Protein AF-W2L8V2-F1 (afdb_monomer)

Secondary structure (DSSP, 8-state):
-TTTTTSS--SS---EETTEEGGGS-HHHHHHS-----SS--PPSS-HHHHH-TT--S-HHHHHHHHT-

Solvent-accessible surface area (backbone atoms only — not comparable to full-atom values): 4858 Å² total; per-residue (Å²): 103,55,72,85,63,54,74,55,85,76,94,66,89,86,58,67,59,95,87,38,55,57,84,80,48,56,68,70,60,55,49,72,76,55,85,85,83,66,94,74,82,83,82,69,94,70,59,69,63,51,72,75,44,73,81,67,83,69,57,70,67,62,53,53,57,61,76,72,108

Nearest PDB structures (foldseek):
  8wi4-assembly1_A  TM=9.515E-01  e=1.754E-04  Homo sapiens
  8wi3-assembly1_A  TM=9.169E-01  e=1.637E-04  Homo sapiens
  6p7f-assembly1_A  TM=8.722E-01  e=3.750E-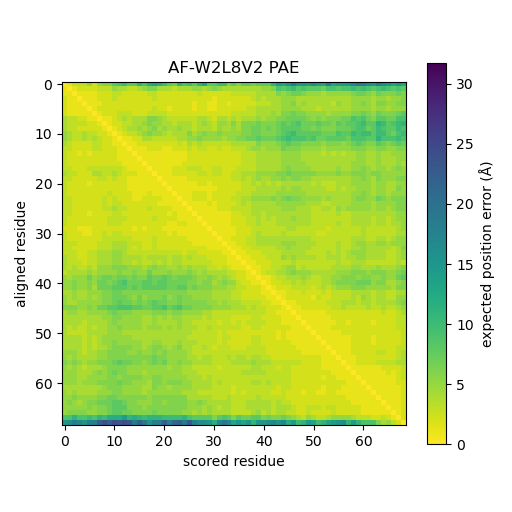04  Homo sapiens
  4q7l-assembly1_A  TM=8.682E-01  e=1.185E-02  Thermotoga maritima MSB8
  1mt0-assembly1_A  TM=7.976E-01  e=8.786E-02  Escherichia coli

InterPro domains:
  IPR027417 P-loop containing nucleoside triphosphate hydrolase [G3DSA:3.40.50.300] (1-69)
  IPR027417 P-loop containing nucleoside triphosphate hydrolase [SSF52540] (3-68)
  IPR050173 ATP-binding cassette transporter C-like [PTHR24223] (1-69)

Organism: Phytophthora nicotianae (NCBI:txid4792)

Radius of gyration: 15.68 Å; Cα contacts (8 Å, |Δi|>4): 33; chains: 1; bounding box: 35×25×40 Å

Sequence (69 aa):
MVALFRICDFDSGRVFIDDVDIATINLRELRRSLAIIPQDPVLFSGPLRENLDPFHEYSDERIWNVLKQ

pLDDT: mean 93.26, std 4.41, range [67.56, 97.5]

Foldseek 3Di:
DCVQLVVDDDPDDFDDDPNDTCVPDDSVVSNVVDDDDDPDDDADPDDPCCRQCVPPPDDPVVVVVVVVD

Mean predicted aligned error: 3.87 Å

Structure (mmCIF, N/CA/C/O backbone):
data_AF-W2L8V2-F1
#
_entry.id   AF-W2L8V2-F1
#
loop_
_atom_site.group_PDB
_atom_site.id
_atom_site.type_symbol
_atom_site.label_atom_id
_atom_site.label_alt_id
_atom_site.label_comp_id
_atom_site.label_asym_id
_atom_site.label_entity_id
_atom_site.label_seq_id
_atom_site.pdbx_PDB_ins_code
_atom_site.Cartn_x
_atom_site.Cartn_y
_atom_site.Cartn_z
_atom_site.occupancy
_atom_site.B_iso_or_equiv
_atom_site.auth_seq_id
_atom_site.auth_comp_id
_atom_site.auth_asym_id
_atom_site.auth_atom_id
_atom_site.pdbx_PDB_model_num
ATOM 1 N N . MET A 1 1 ? 3.643 -7.277 -4.938 1.00 76.19 1 MET A N 1
ATOM 2 C CA . MET A 1 1 ? 3.922 -6.056 -4.147 1.00 76.19 1 MET A CA 1
ATOM 3 C C . MET A 1 1 ? 5.110 -5.280 -4.704 1.00 76.19 1 MET A C 1
ATOM 5 O O . MET A 1 1 ? 4.890 -4.176 -5.175 1.00 76.19 1 MET A O 1
ATOM 9 N N . VAL A 1 2 ? 6.324 -5.853 -4.704 1.00 87.50 2 VAL A N 1
ATOM 10 C CA . VAL A 1 2 ? 7.574 -5.156 -5.087 1.00 87.50 2 VAL A CA 1
ATOM 11 C C . VAL A 1 2 ? 7.484 -4.477 -6.455 1.00 87.50 2 VAL A C 1
ATOM 13 O O . VAL A 1 2 ? 7.801 -3.296 -6.557 1.00 87.50 2 VAL A O 1
ATOM 16 N N . ALA A 1 3 ? 6.972 -5.187 -7.466 1.00 90.31 3 ALA A N 1
ATOM 17 C CA . ALA A 1 3 ? 6.812 -4.626 -8.802 1.00 90.31 3 ALA A CA 1
ATOM 18 C C . ALA A 1 3 ? 5.681 -3.584 -8.890 1.00 90.31 3 ALA A C 1
ATOM 20 O O . ALA A 1 3 ? 5.922 -2.452 -9.291 1.00 90.31 3 ALA A O 1
ATOM 21 N N . LEU A 1 4 ? 4.463 -3.926 -8.448 1.00 92.25 4 LEU A N 1
ATOM 22 C CA . LEU A 1 4 ? 3.292 -3.036 -8.548 1.00 92.25 4 LEU A CA 1
ATOM 23 C C . LEU A 1 4 ? 3.465 -1.706 -7.794 1.00 92.25 4 LEU A C 1
ATOM 25 O O . LEU A 1 4 ? 3.086 -0.659 -8.300 1.00 92.25 4 LEU A O 1
ATOM 29 N N . PHE A 1 5 ? 4.073 -1.733 -6.604 1.00 93.62 5 PHE A N 1
ATOM 30 C CA . PHE A 1 5 ? 4.326 -0.526 -5.804 1.00 93.62 5 PHE A CA 1
ATOM 31 C C . PHE A 1 5 ? 5.654 0.163 -6.144 1.00 93.62 5 PHE A C 1
ATOM 33 O O . PHE A 1 5 ? 6.008 1.158 -5.497 1.00 93.62 5 PHE A O 1
ATOM 40 N N . ARG A 1 6 ? 6.395 -0.370 -7.130 1.00 93.06 6 ARG A N 1
ATOM 41 C CA . ARG A 1 6 ? 7.734 0.084 -7.524 1.00 93.06 6 ARG A CA 1
ATOM 42 C C . ARG A 1 6 ? 8.619 0.316 -6.296 1.00 93.06 6 ARG A C 1
ATOM 44 O O . ARG A 1 6 ? 9.062 1.433 -6.028 1.00 93.06 6 ARG A O 1
ATOM 51 N N . ILE A 1 7 ? 8.771 -0.726 -5.472 1.00 92.44 7 ILE A N 1
ATOM 52 C CA . ILE A 1 7 ? 9.674 -0.701 -4.304 1.00 92.44 7 ILE A CA 1
ATOM 53 C C . ILE A 1 7 ? 11.133 -0.736 -4.774 1.00 92.44 7 ILE A C 1
ATOM 55 O O . ILE A 1 7 ? 11.988 -0.101 -4.164 1.00 92.44 7 ILE A O 1
ATOM 59 N N . CYS A 1 8 ? 11.386 -1.437 -5.878 1.00 89.69 8 CYS A N 1
ATOM 60 C CA . CYS A 1 8 ? 12.653 -1.458 -6.597 1.00 89.69 8 CYS A CA 1
ATOM 61 C C . CYS A 1 8 ? 12.405 -1.047 -8.053 1.00 89.69 8 CYS A C 1
ATOM 63 O O . CYS A 1 8 ? 11.289 -1.213 -8.558 1.00 89.69 8 CYS A O 1
ATOM 65 N N . ASP A 1 9 ? 13.441 -0.530 -8.709 1.00 86.00 9 ASP A N 1
ATOM 66 C CA . ASP A 1 9 ? 13.398 -0.242 -10.140 1.00 86.00 9 ASP A CA 1
ATOM 67 C C . ASP A 1 9 ? 13.401 -1.532 -10.972 1.00 86.00 9 ASP A C 1
ATOM 69 O O . ASP A 1 9 ? 13.785 -2.605 -10.502 1.00 86.00 9 ASP A O 1
ATOM 73 N N . PHE A 1 10 ? 12.923 -1.424 -12.211 1.00 89.44 10 PHE A N 1
ATOM 74 C CA . PHE A 1 10 ? 12.891 -2.537 -13.153 1.00 89.44 10 PHE A CA 1
ATOM 75 C C . PHE A 1 10 ? 14.154 -2.537 -14.010 1.00 89.44 10 PHE A C 1
ATOM 77 O O . PHE A 1 10 ? 14.403 -1.572 -14.728 1.00 89.44 10 PHE A O 1
ATOM 84 N N . ASP A 1 11 ? 14.896 -3.642 -14.009 1.00 88.38 11 ASP A N 1
ATOM 85 C CA . ASP A 1 11 ? 16.033 -3.811 -14.924 1.00 88.38 11 ASP A CA 1
ATOM 86 C C . ASP A 1 11 ? 15.572 -4.040 -16.373 1.00 88.38 11 ASP A C 1
ATOM 88 O O . ASP A 1 11 ? 16.249 -3.671 -17.332 1.00 88.38 11 ASP A O 1
ATOM 92 N N . SER A 1 12 ? 14.409 -4.675 -16.549 1.00 93.31 12 SER A N 1
ATOM 93 C CA . SER A 1 12 ? 13.792 -4.933 -17.851 1.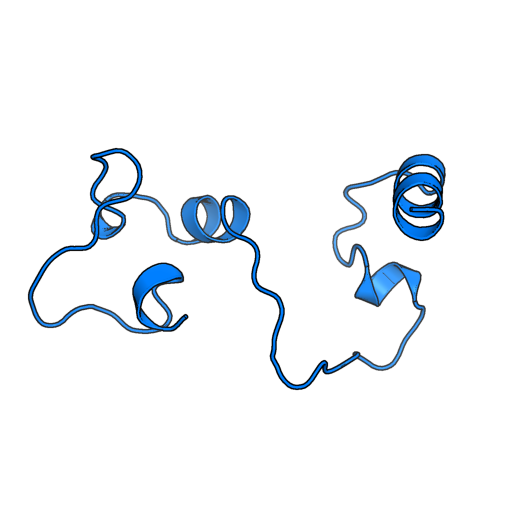00 93.31 12 SER A CA 1
ATOM 94 C C . SER A 1 12 ? 12.291 -5.209 -17.712 1.00 93.31 12 SER A C 1
ATOM 96 O O . SER A 1 12 ? 11.786 -5.447 -16.613 1.00 93.31 12 SER A O 1
ATOM 98 N N . GLY A 1 13 ? 11.574 -5.199 -18.838 1.00 93.31 13 GLY A N 1
ATOM 99 C CA . GLY A 1 13 ? 10.125 -5.405 -18.870 1.00 93.31 13 GLY A CA 1
ATOM 100 C C . GLY A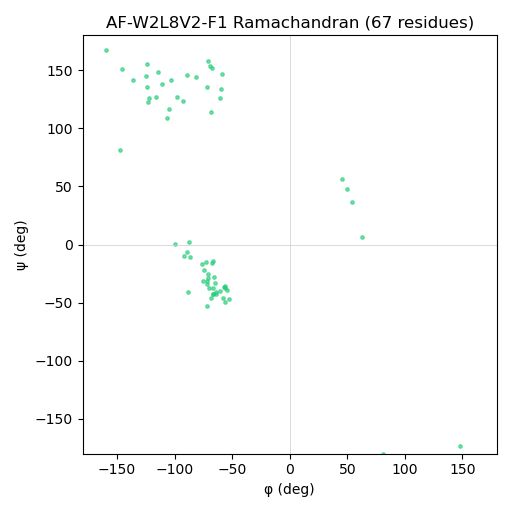 1 13 ? 9.328 -4.145 -18.532 1.00 93.31 13 GLY A C 1
ATOM 101 O O . GLY A 1 13 ? 9.885 -3.066 -18.334 1.00 93.31 13 GLY A O 1
ATOM 102 N N . ARG A 1 14 ? 7.999 -4.276 -18.544 1.00 94.69 14 ARG A N 1
ATOM 103 C CA . ARG A 1 14 ? 7.050 -3.193 -18.252 1.00 94.69 14 ARG A CA 1
ATOM 104 C C . ARG A 1 14 ? 5.831 -3.750 -17.537 1.00 94.69 14 ARG A C 1
ATOM 106 O O . ARG A 1 14 ? 5.458 -4.903 -17.756 1.00 94.69 14 ARG A O 1
ATOM 113 N N . VAL A 1 15 ? 5.214 -2.920 -16.706 1.00 95.12 15 VAL A N 1
ATOM 114 C CA . VAL A 1 15 ? 3.975 -3.243 -15.999 1.00 95.12 15 VAL A CA 1
ATOM 115 C C . VAL A 1 15 ? 2.946 -2.191 -16.373 1.00 95.12 15 VAL A C 1
ATOM 117 O O . VAL A 1 15 ? 3.198 -0.998 -16.225 1.00 95.12 15 VAL A O 1
ATOM 120 N N . PHE A 1 16 ? 1.793 -2.649 -16.845 1.00 96.12 16 PHE A N 1
ATOM 121 C CA . PHE A 1 16 ? 0.690 -1.783 -17.233 1.00 96.12 16 PHE A CA 1
A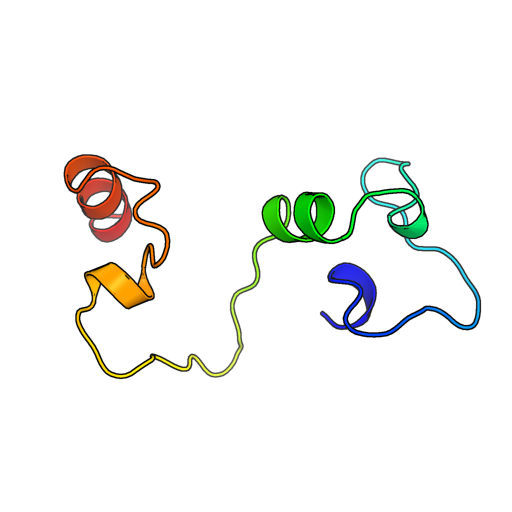TOM 122 C C . PHE A 1 16 ? -0.466 -1.951 -16.253 1.00 96.12 16 PHE A C 1
ATOM 124 O O . PHE A 1 16 ? -0.782 -3.074 -15.854 1.00 96.12 16 PHE A O 1
ATOM 131 N N . ILE A 1 17 ? -1.083 -0.837 -15.872 1.00 95.31 17 ILE A N 1
ATOM 132 C CA . ILE A 1 17 ? -2.371 -0.800 -15.176 1.00 95.31 17 ILE A CA 1
ATOM 133 C C . ILE A 1 17 ? -3.284 0.053 -16.046 1.00 95.31 17 ILE A C 1
ATOM 135 O O . ILE A 1 17 ? -2.921 1.182 -16.365 1.00 95.31 17 ILE A O 1
ATOM 139 N N . ASP A 1 18 ? -4.419 -0.508 -16.466 1.00 94.88 18 ASP A N 1
ATOM 140 C CA . ASP A 1 18 ? -5.372 0.148 -17.371 1.00 94.88 18 ASP A CA 1
ATOM 141 C C . ASP A 1 18 ? -4.690 0.742 -18.622 1.00 94.88 18 ASP A C 1
ATOM 143 O O . ASP A 1 18 ? -4.874 1.905 -18.967 1.00 94.88 18 ASP A O 1
ATOM 147 N N . ASP A 1 19 ? -3.832 -0.060 -19.264 1.00 96.50 19 ASP A N 1
ATOM 148 C CA . ASP A 1 19 ? -3.023 0.297 -20.444 1.00 96.50 19 ASP A CA 1
ATOM 149 C C . ASP A 1 19 ? -1.995 1.431 -20.243 1.00 96.50 19 ASP A C 1
ATOM 151 O O . ASP A 1 19 ? -1.302 1.825 -21.184 1.00 96.50 19 ASP A O 1
ATOM 155 N N . VAL A 1 20 ? -1.807 1.913 -19.011 1.00 95.69 20 VAL A N 1
ATOM 156 C CA . VAL A 1 20 ? -0.788 2.911 -18.662 1.00 95.69 20 VAL A CA 1
ATOM 157 C C . VAL A 1 20 ? 0.448 2.230 -18.081 1.00 95.69 20 VAL A C 1
ATOM 159 O O . VAL A 1 20 ? 0.359 1.467 -17.118 1.00 95.69 20 VAL A O 1
ATOM 162 N N . ASP A 1 21 ? 1.625 2.527 -18.640 1.00 95.69 21 ASP A N 1
ATOM 163 C CA . ASP A 1 21 ? 2.903 2.075 -18.084 1.00 95.69 21 ASP A CA 1
ATOM 164 C C . ASP A 1 21 ? 3.170 2.779 -16.746 1.00 95.69 21 ASP A C 1
ATOM 166 O O . ASP A 1 21 ? 3.401 3.988 -16.685 1.00 95.69 21 ASP A O 1
ATOM 170 N N . ILE A 1 22 ? 3.183 2.024 -15.649 1.00 95.81 22 ILE A N 1
ATOM 171 C CA . ILE A 1 22 ? 3.360 2.599 -14.308 1.00 95.81 22 ILE A CA 1
ATOM 172 C C . ILE A 1 22 ? 4.759 3.198 -14.094 1.00 95.81 22 ILE A C 1
ATOM 174 O O . ILE A 1 22 ? 4.984 3.928 -13.121 1.00 95.81 22 ILE A O 1
ATOM 178 N N . ALA A 1 23 ? 5.721 2.900 -14.977 1.00 94.19 23 ALA A N 1
ATOM 179 C CA . ALA A 1 23 ? 7.040 3.517 -14.957 1.00 94.19 23 ALA A CA 1
ATOM 180 C C . ALA A 1 23 ? 6.978 5.024 -15.269 1.00 94.19 23 ALA A C 1
ATOM 182 O O . ALA A 1 23 ? 7.811 5.777 -14.760 1.00 94.19 23 ALA A O 1
ATOM 183 N N . THR A 1 24 ? 5.978 5.476 -16.038 1.00 94.69 24 THR A N 1
ATOM 184 C CA . THR A 1 24 ? 5.831 6.883 -16.449 1.00 94.69 24 THR A CA 1
ATOM 185 C C . THR A 1 24 ? 5.081 7.747 -15.432 1.00 94.69 24 THR A C 1
ATOM 187 O O . THR A 1 24 ? 5.063 8.968 -15.568 1.00 94.69 24 THR A O 1
ATOM 190 N N . ILE A 1 25 ? 4.462 7.141 -14.416 1.00 95.56 25 ILE A N 1
ATOM 191 C CA . ILE A 1 25 ? 3.699 7.838 -13.370 1.00 95.56 25 ILE A CA 1
ATOM 192 C C . ILE A 1 25 ? 4.625 8.221 -12.205 1.00 95.56 25 ILE A C 1
ATOM 194 O O . ILE A 1 25 ? 5.557 7.487 -11.856 1.00 95.56 25 ILE A O 1
ATOM 198 N N . ASN A 1 26 ? 4.358 9.362 -11.558 1.00 95.44 26 ASN A N 1
ATOM 199 C CA . ASN A 1 26 ? 5.042 9.739 -10.324 1.00 95.44 26 ASN A CA 1
ATOM 200 C C . ASN A 1 26 ? 4.803 8.692 -9.219 1.00 95.44 26 ASN A C 1
ATOM 202 O O . ASN A 1 26 ? 3.670 8.301 -8.946 1.00 95.44 26 ASN A O 1
ATOM 206 N N . LEU A 1 27 ? 5.865 8.287 -8.516 1.00 94.88 27 LEU A N 1
ATOM 207 C CA . LEU A 1 27 ? 5.782 7.254 -7.476 1.00 94.88 27 LEU A CA 1
ATOM 208 C C . LEU A 1 27 ? 4.778 7.573 -6.358 1.00 94.88 27 LEU A C 1
ATOM 210 O O . LEU A 1 27 ? 4.125 6.663 -5.854 1.00 94.88 27 LEU A O 1
ATOM 214 N N . ARG A 1 28 ? 4.645 8.842 -5.950 1.00 94.56 28 ARG A N 1
ATOM 215 C CA . ARG A 1 28 ? 3.693 9.245 -4.903 1.00 94.56 28 ARG A CA 1
ATOM 216 C C . ARG A 1 28 ? 2.252 9.060 -5.373 1.00 94.56 28 ARG A C 1
ATOM 218 O O . ARG A 1 28 ? 1.430 8.576 -4.606 1.00 94.56 28 ARG A O 1
ATOM 225 N N . GLU A 1 29 ? 1.962 9.434 -6.611 1.00 95.12 29 GLU A N 1
ATOM 226 C CA . GLU A 1 29 ? 0.632 9.315 -7.212 1.00 95.12 29 GLU A CA 1
ATOM 227 C C . GLU A 1 29 ? 0.250 7.849 -7.443 1.00 95.12 29 GLU A C 1
ATOM 229 O O . GLU A 1 29 ? -0.821 7.414 -7.017 1.00 95.12 29 GLU A O 1
ATOM 234 N N . LEU A 1 30 ? 1.174 7.057 -7.999 1.00 95.62 30 LEU A N 1
ATOM 235 C CA . LEU A 1 30 ? 0.991 5.618 -8.178 1.00 95.62 30 LEU A CA 1
ATOM 236 C C . LEU A 1 30 ? 0.680 4.928 -6.841 1.00 95.62 30 LEU A C 1
ATOM 238 O O . LEU A 1 30 ? -0.292 4.186 -6.733 1.00 95.62 30 LEU A O 1
ATOM 242 N N . ARG A 1 31 ? 1.473 5.205 -5.797 1.00 94.88 31 ARG A N 1
ATOM 243 C CA . ARG A 1 31 ? 1.308 4.571 -4.477 1.00 94.88 31 ARG A CA 1
ATOM 244 C C . ARG A 1 31 ? 0.069 5.047 -3.719 1.00 94.88 31 ARG A C 1
ATOM 246 O O . ARG A 1 31 ? -0.429 4.296 -2.895 1.00 94.88 31 ARG A O 1
ATOM 253 N N . ARG A 1 32 ? -0.440 6.256 -3.983 1.00 93.19 32 ARG A N 1
ATOM 254 C CA . ARG A 1 32 ? -1.729 6.720 -3.430 1.00 93.19 32 ARG A CA 1
ATOM 255 C C . ARG A 1 32 ? -2.935 6.070 -4.109 1.00 93.19 32 ARG A C 1
ATOM 257 O O . ARG A 1 32 ? -4.003 6.033 -3.512 1.00 93.19 32 ARG A O 1
ATOM 264 N N . SER A 1 33 ? -2.759 5.565 -5.328 1.00 94.19 33 SER A N 1
ATOM 265 C CA . SER A 1 33 ? -3.824 4.941 -6.125 1.00 94.19 33 SER A CA 1
ATOM 266 C C . SER A 1 33 ? -3.964 3.435 -5.877 1.00 94.19 33 SER A C 1
ATOM 268 O O . SER A 1 33 ? -4.891 2.810 -6.383 1.00 94.19 33 SER A O 1
ATOM 270 N N . LEU A 1 34 ? -3.055 2.840 -5.099 1.00 93.50 34 LEU A N 1
ATOM 271 C CA . LEU A 1 34 ? -3.018 1.410 -4.808 1.00 93.50 34 LEU A CA 1
ATOM 272 C C . LEU A 1 34 ? -3.050 1.180 -3.294 1.00 93.50 34 LEU A C 1
ATOM 274 O O . LEU A 1 34 ? -2.302 1.805 -2.548 1.00 93.50 34 LEU A O 1
ATOM 278 N N . ALA A 1 35 ? -3.864 0.225 -2.848 1.00 92.12 35 ALA A N 1
ATOM 279 C CA . ALA A 1 35 ? -3.881 -0.251 -1.468 1.00 92.12 35 ALA A CA 1
ATOM 280 C C . ALA A 1 35 ? -3.414 -1.710 -1.404 1.00 92.12 35 ALA A C 1
ATOM 282 O O . ALA A 1 35 ? -3.623 -2.484 -2.340 1.00 92.12 35 ALA A O 1
ATOM 283 N N . ILE A 1 36 ? -2.772 -2.095 -0.301 1.00 90.88 36 ILE A N 1
ATOM 284 C CA . ILE A 1 36 ? -2.364 -3.479 -0.048 1.00 90.88 36 ILE A CA 1
ATOM 285 C C . ILE A 1 36 ? -2.679 -3.867 1.391 1.00 90.88 36 ILE A C 1
ATOM 287 O O . ILE A 1 36 ? -2.497 -3.073 2.310 1.00 90.88 36 ILE A O 1
ATOM 291 N N . ILE A 1 37 ? -3.119 -5.110 1.570 1.00 91.00 37 ILE A N 1
ATOM 292 C CA . ILE A 1 37 ? -3.296 -5.738 2.877 1.00 91.00 37 ILE A CA 1
ATOM 293 C C . ILE A 1 37 ? -2.134 -6.726 3.065 1.00 91.00 37 ILE A C 1
ATOM 295 O O . ILE A 1 37 ? -1.997 -7.647 2.250 1.00 91.00 37 ILE A O 1
ATOM 299 N N . PRO A 1 38 ? -1.252 -6.528 4.062 1.00 89.88 38 PRO A N 1
ATOM 300 C CA . PRO A 1 38 ? -0.171 -7.469 4.336 1.00 89.88 38 PRO A CA 1
ATOM 301 C C . PRO A 1 38 ? -0.731 -8.784 4.897 1.00 89.88 38 PRO A C 1
ATOM 303 O O . PRO A 1 38 ? -1.792 -8.797 5.514 1.00 89.88 38 PRO A O 1
ATOM 306 N N . GLN A 1 39 ? -0.010 -9.889 4.691 1.00 92.56 39 GLN A N 1
ATOM 307 C CA . GLN A 1 39 ? -0.385 -11.192 5.262 1.00 92.56 39 GLN A CA 1
ATOM 308 C C . GLN A 1 39 ? -0.269 -11.182 6.793 1.00 92.56 39 GLN A C 1
ATOM 310 O O . GLN A 1 39 ? -1.185 -11.628 7.476 1.00 92.56 39 GLN A O 1
ATOM 315 N N . ASP A 1 40 ? 0.814 -10.592 7.310 1.00 94.75 40 ASP A N 1
ATOM 316 C CA . ASP A 1 40 ? 1.016 -10.339 8.736 1.00 94.75 40 ASP A CA 1
ATOM 317 C C . ASP A 1 40 ? 0.850 -8.834 9.010 1.00 94.75 40 ASP A C 1
ATOM 319 O O . ASP A 1 40 ? 1.692 -8.036 8.575 1.00 94.75 40 ASP A O 1
ATOM 323 N N . PRO A 1 41 ? -0.234 -8.398 9.680 1.00 90.06 41 PRO A N 1
ATOM 324 C CA . PRO A 1 41 ? -0.446 -6.988 9.970 1.00 90.06 41 PRO A CA 1
ATOM 325 C C . PRO A 1 41 ? 0.528 -6.501 11.043 1.00 90.06 41 PRO A C 1
ATOM 327 O O . PRO A 1 41 ? 0.714 -7.134 12.082 1.00 90.06 41 PRO A O 1
ATOM 330 N N . VAL A 1 42 ? 1.109 -5.326 10.810 1.00 92.44 42 VAL A N 1
ATOM 331 C CA . VAL A 1 42 ? 1.932 -4.617 11.792 1.00 92.44 42 VAL A CA 1
ATOM 332 C C . VAL A 1 42 ? 1.235 -3.308 12.129 1.00 92.44 42 VAL A C 1
ATOM 334 O O . VAL A 1 42 ? 0.907 -2.534 11.232 1.00 92.44 42 VAL A O 1
ATOM 337 N N . LEU A 1 43 ? 1.015 -3.070 13.420 1.00 93.69 43 LEU A N 1
ATOM 338 C CA . LEU A 1 43 ? 0.509 -1.802 13.936 1.00 93.69 43 LEU A CA 1
ATOM 339 C C . LEU A 1 43 ? 1.656 -1.012 14.560 1.00 93.69 43 LEU A C 1
ATOM 341 O O . LEU A 1 43 ? 2.525 -1.573 15.230 1.00 93.69 43 LEU A 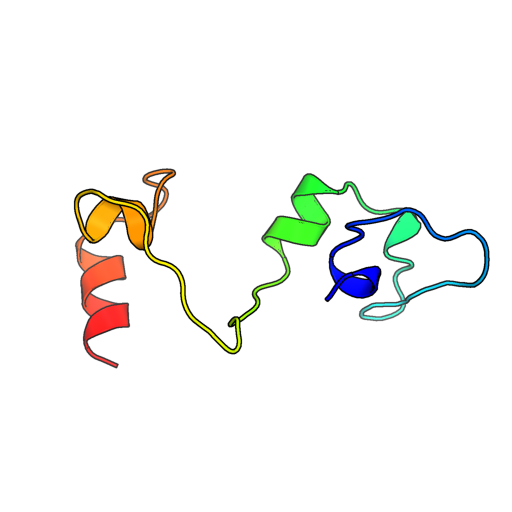O 1
ATOM 345 N N . PHE A 1 44 ? 1.639 0.299 14.361 1.00 94.31 44 PHE A N 1
ATOM 346 C CA . PHE A 1 44 ? 2.539 1.217 15.040 1.00 94.31 44 PHE A CA 1
ATOM 347 C C . PHE A 1 44 ? 2.014 1.522 16.443 1.00 94.31 44 PHE A C 1
ATOM 349 O O . PHE A 1 44 ? 0.807 1.658 16.664 1.00 94.31 44 PHE A O 1
ATOM 356 N N . SER A 1 45 ? 2.929 1.676 17.400 1.00 96.81 45 SER A N 1
ATOM 357 C CA . SER A 1 45 ? 2.583 2.142 18.742 1.00 96.81 45 SER A CA 1
ATOM 358 C C . SER A 1 45 ? 1.966 3.539 18.678 1.00 96.81 45 SER A C 1
ATOM 360 O O . SER A 1 45 ? 2.579 4.462 18.146 1.00 96.81 4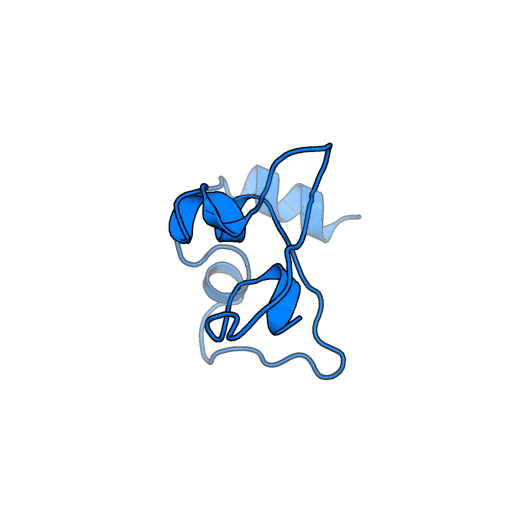5 SER A O 1
ATOM 362 N N . GLY A 1 46 ? 0.776 3.702 19.252 1.00 94.69 46 GLY A N 1
ATOM 363 C CA . GLY A 1 46 ? 0.068 4.978 19.278 1.00 94.69 46 GLY A CA 1
ATOM 364 C C . GLY A 1 46 ? -1.450 4.807 19.245 1.00 94.69 46 GLY A C 1
ATOM 365 O O . GLY A 1 46 ? -1.951 3.682 19.337 1.00 94.69 46 GLY A O 1
ATOM 366 N N . PRO A 1 47 ? -2.201 5.915 19.126 1.00 95.44 47 PRO A N 1
ATOM 367 C CA . PRO A 1 47 ? -3.646 5.865 18.964 1.00 95.44 47 PRO A CA 1
ATOM 368 C C . PRO A 1 47 ? -4.054 5.072 17.716 1.00 95.44 47 PRO A C 1
ATOM 370 O O . PRO A 1 47 ? -3.404 5.142 16.672 1.00 95.44 47 PRO A O 1
ATOM 373 N N . LEU A 1 48 ? -5.195 4.380 17.787 1.00 92.69 48 LEU A N 1
ATOM 374 C CA . LEU A 1 48 ? -5.774 3.696 16.623 1.00 92.69 48 LEU A CA 1
ATOM 375 C C . LEU A 1 48 ? -6.0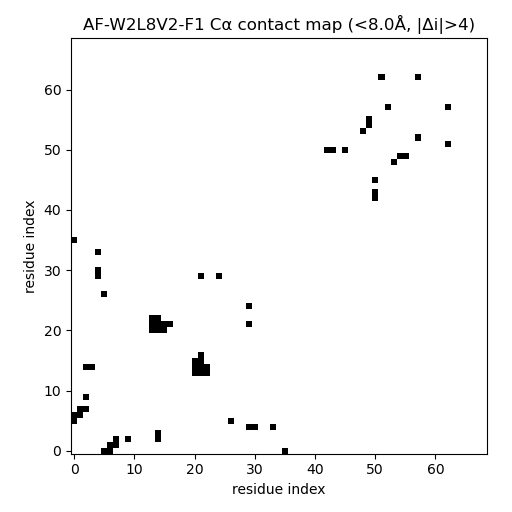09 4.669 15.453 1.00 92.69 48 LEU A C 1
ATOM 377 O O . LEU A 1 48 ? -5.788 4.314 14.300 1.00 92.69 48 LEU A O 1
ATOM 381 N N . ARG A 1 49 ? -6.388 5.917 15.761 1.00 94.94 49 ARG A N 1
ATOM 382 C CA . ARG A 1 49 ? -6.603 6.999 14.788 1.00 94.94 49 ARG A CA 1
ATOM 383 C C . ARG A 1 49 ? -5.393 7.238 13.877 1.00 94.94 49 ARG A C 1
ATOM 385 O O . ARG A 1 49 ? -5.592 7.450 12.685 1.00 94.94 49 ARG A O 1
ATOM 392 N N . GLU A 1 50 ? -4.182 7.159 14.424 1.00 95.75 50 GLU A N 1
ATOM 393 C CA . GLU A 1 50 ? -2.922 7.346 13.686 1.00 95.75 50 GLU A CA 1
ATOM 394 C C . GLU A 1 50 ? -2.569 6.131 12.826 1.00 95.75 50 GLU A C 1
ATOM 396 O O . GLU A 1 50 ? -1.980 6.265 11.760 1.00 95.75 50 GLU A O 1
ATOM 401 N N . ASN A 1 51 ? -2.955 4.929 13.261 1.00 94.56 51 ASN A N 1
ATOM 402 C CA . ASN A 1 51 ? -2.779 3.722 12.454 1.00 94.56 51 ASN A CA 1
ATOM 403 C C . ASN A 1 51 ? -3.741 3.686 11.252 1.00 94.56 51 ASN A C 1
ATOM 405 O O . ASN A 1 51 ? -3.413 3.084 10.234 1.00 94.56 51 ASN A O 1
ATOM 409 N N . LEU A 1 52 ? -4.918 4.313 11.370 1.00 93.94 52 LEU A N 1
ATOM 410 C CA . LEU A 1 52 ? -5.945 4.336 10.321 1.00 93.94 52 LEU A CA 1
ATOM 411 C C . LEU A 1 52 ? -5.780 5.494 9.328 1.00 93.94 52 LEU A C 1
ATOM 413 O O . LEU A 1 52 ? -5.986 5.303 8.133 1.00 93.94 52 LEU A O 1
ATOM 417 N N . ASP A 1 53 ? -5.439 6.691 9.803 1.00 95.62 53 ASP A N 1
ATOM 418 C CA . ASP A 1 53 ? -5.236 7.866 8.951 1.00 95.62 53 ASP A CA 1
ATOM 419 C C . ASP A 1 53 ? -4.146 8.776 9.557 1.00 95.62 53 ASP A C 1
ATOM 421 O O . ASP A 1 53 ? -4.459 9.769 10.220 1.00 95.62 53 ASP A O 1
ATOM 425 N N . PRO A 1 54 ? -2.859 8.438 9.335 1.00 94.75 54 PRO A N 1
ATOM 426 C CA . PRO A 1 54 ? -1.713 9.163 9.900 1.00 94.75 54 PRO A CA 1
ATOM 427 C C . PRO A 1 54 ? -1.550 10.587 9.347 1.00 94.75 54 PRO A C 1
ATOM 429 O O . PRO A 1 54 ? -0.812 11.399 9.900 1.00 94.75 54 PRO A O 1
ATOM 432 N N . PHE A 1 55 ? -2.212 10.910 8.233 1.00 94.12 55 PHE A N 1
ATOM 433 C CA . PHE A 1 55 ? -2.133 12.228 7.600 1.00 94.12 55 PHE A CA 1
ATOM 434 C C . PHE A 1 55 ? -3.322 13.126 7.942 1.00 94.12 55 PHE A C 1
ATOM 436 O O . PHE A 1 55 ? -3.357 14.267 7.485 1.00 94.12 55 PHE A O 1
ATOM 443 N N . HIS A 1 56 ? -4.260 12.640 8.760 1.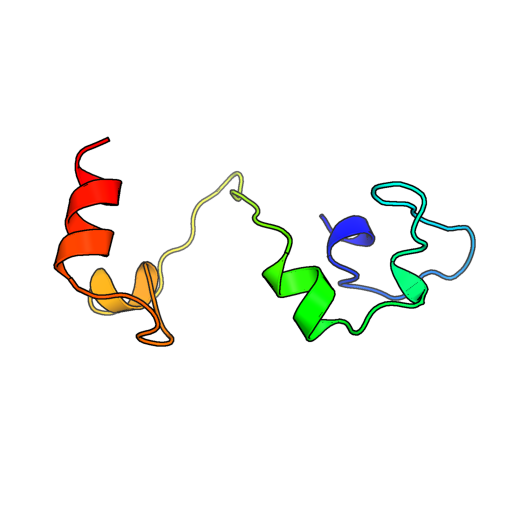00 95.12 56 HIS A N 1
ATOM 444 C CA . HIS A 1 56 ? -5.468 13.367 9.148 1.00 95.12 56 HIS A CA 1
ATOM 445 C C . HIS A 1 56 ? -6.277 13.862 7.934 1.00 95.12 56 HIS A C 1
ATOM 447 O O . HIS A 1 56 ? -6.849 14.952 7.950 1.00 95.12 56 HIS A O 1
ATOM 453 N N . GLU A 1 57 ? -6.317 13.066 6.862 1.00 95.56 57 GLU A N 1
ATOM 454 C CA . GLU A 1 57 ? -7.024 13.400 5.622 1.00 95.56 57 GLU A CA 1
ATOM 455 C C . GLU A 1 57 ? -8.548 13.222 5.746 1.00 95.56 57 GLU A C 1
ATOM 457 O O . GLU A 1 57 ? -9.299 13.758 4.926 1.00 95.56 57 GLU A O 1
ATOM 462 N N . TYR A 1 58 ? -9.030 12.490 6.759 1.00 96.31 58 TYR A N 1
ATOM 463 C CA . TYR A 1 58 ? -10.445 12.145 6.900 1.00 96.31 58 TYR A CA 1
ATOM 464 C C . TYR A 1 58 ? -11.049 12.559 8.249 1.00 96.31 58 TYR A C 1
ATOM 466 O O . TYR A 1 58 ? -10.424 12.491 9.304 1.00 96.31 58 TYR A O 1
ATOM 474 N N . SER A 1 59 ? -12.324 12.950 8.228 1.00 97.50 59 SER A N 1
ATOM 475 C CA . SER A 1 59 ? -13.112 13.235 9.435 1.00 97.50 59 SER A CA 1
ATOM 476 C C . SER A 1 59 ? -13.372 11.976 10.268 1.00 97.50 59 SER A C 1
ATOM 478 O O . SER A 1 59 ? -13.571 10.900 9.695 1.00 97.50 59 SER A O 1
ATOM 480 N N . ASP A 1 60 ? -13.540 12.137 11.580 1.00 95.62 60 ASP A N 1
ATOM 481 C CA . ASP A 1 60 ? -13.883 11.041 12.496 1.00 95.62 60 ASP A CA 1
ATOM 482 C C . ASP A 1 60 ? -15.165 10.299 12.095 1.00 95.62 60 ASP A C 1
ATOM 484 O O . ASP A 1 60 ? -15.207 9.075 12.172 1.00 95.62 60 ASP A O 1
ATOM 488 N N . GLU A 1 61 ? -16.182 11.001 11.582 1.00 96.62 61 GLU A N 1
ATOM 489 C CA . GLU A 1 61 ? -17.413 10.373 11.078 1.00 96.62 61 GLU A CA 1
ATOM 490 C C . GLU A 1 61 ? -17.121 9.359 9.963 1.00 96.62 61 GLU A C 1
ATOM 492 O O . GLU A 1 61 ? -17.601 8.225 9.990 1.00 96.62 61 GLU A O 1
ATOM 497 N N . ARG A 1 62 ? -16.281 9.744 8.997 1.00 96.62 62 ARG A N 1
ATOM 498 C CA . ARG A 1 62 ? -15.895 8.880 7.876 1.00 96.62 62 ARG A CA 1
ATOM 499 C C . ARG A 1 62 ? -15.113 7.660 8.349 1.00 96.62 62 ARG A C 1
ATOM 501 O O . ARG A 1 62 ? -15.375 6.564 7.866 1.00 96.62 62 ARG A O 1
ATOM 508 N N . ILE A 1 63 ? -14.204 7.833 9.306 1.00 96.06 63 ILE A N 1
ATOM 509 C CA . ILE A 1 63 ? -13.461 6.715 9.903 1.00 96.06 63 ILE A CA 1
ATOM 510 C C . ILE A 1 63 ? -14.418 5.778 10.644 1.00 96.06 63 ILE A C 1
ATOM 512 O O . ILE A 1 63 ? -14.344 4.561 10.484 1.00 96.06 63 ILE A O 1
ATOM 516 N N . TRP A 1 64 ? -15.372 6.332 11.393 1.00 95.81 64 TRP A N 1
ATOM 517 C CA . TRP A 1 64 ? -16.355 5.545 12.132 1.00 95.81 64 TRP A CA 1
ATOM 518 C C . TRP A 1 64 ? -17.286 4.744 11.2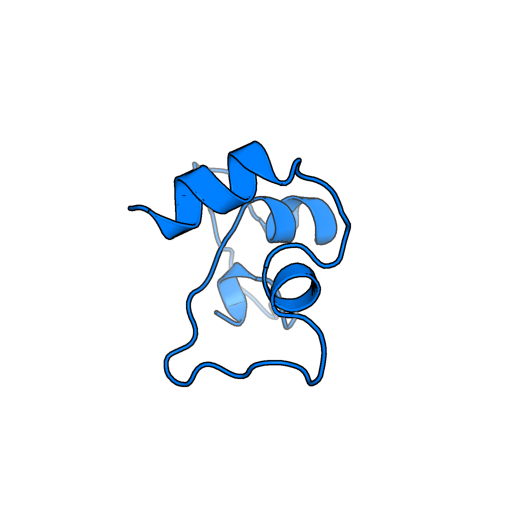22 1.00 95.81 64 TRP A C 1
ATOM 520 O O . TRP A 1 64 ? -17.674 3.630 11.565 1.00 95.81 64 TRP A O 1
ATOM 530 N N . ASN A 1 65 ? -17.608 5.273 10.042 1.00 96.06 65 ASN A N 1
ATOM 531 C CA . ASN A 1 65 ? -18.385 4.551 9.041 1.00 96.06 65 ASN A CA 1
ATOM 532 C C . ASN A 1 65 ? -17.627 3.344 8.470 1.00 96.06 65 ASN A C 1
ATOM 534 O O . ASN A 1 65 ? -18.248 2.310 8.248 1.00 96.06 65 ASN A O 1
ATOM 538 N N . VAL A 1 66 ? -16.307 3.446 8.272 1.00 93.31 66 VAL A N 1
ATOM 539 C CA . VAL A 1 66 ? -15.477 2.328 7.783 1.00 93.31 66 VAL A CA 1
ATOM 540 C C . VAL A 1 66 ? -15.339 1.229 8.841 1.00 93.31 66 VAL A C 1
ATOM 542 O O . VAL A 1 66 ? -15.385 0.057 8.500 1.00 93.31 66 VAL A O 1
ATOM 545 N N . LEU A 1 67 ? -15.232 1.584 10.125 1.00 93.12 67 LEU A N 1
ATOM 546 C CA . LEU A 1 67 ? -15.096 0.611 11.223 1.00 93.12 67 LEU A CA 1
ATOM 547 C C . LEU A 1 67 ? -16.380 -0.168 11.553 1.00 93.12 67 LEU A C 1
ATOM 549 O O . LEU A 1 67 ? -16.325 -1.145 12.295 1.00 93.12 67 LEU A O 1
ATOM 553 N N . LYS A 1 68 ? -17.536 0.289 11.065 1.00 93.75 68 LYS A N 1
ATOM 554 C CA . LYS A 1 68 ? -18.835 -0.372 11.269 1.00 93.75 68 LYS A CA 1
ATOM 555 C C . LYS A 1 68 ? -19.201 -1.363 10.163 1.00 93.75 68 LYS A C 1
ATOM 557 O O . LYS A 1 68 ? -20.226 -2.030 10.302 1.00 93.75 68 LYS A O 1
ATOM 562 N N . GLN A 1 69 ? -18.445 -1.379 9.067 1.00 67.56 69 GLN A N 1
ATOM 563 C CA . GLN A 1 69 ? -18.601 -2.357 7.989 1.00 67.56 69 GLN A CA 1
ATOM 564 C C . GLN A 1 69 ? -18.015 -3.702 8.412 1.00 67.56 69 GLN A C 1
ATOM 566 O O . GLN A 1 69 ? -18.627 -4.722 8.031 1.00 67.56 69 GLN A O 1
#